Protein AF-A0A4P6U5F6-F1 (afdb_monomer)

Sequence (159 aa):
MTDIANPTDWSDYDFLEFEGFVSKVENEGFTYAAEEYSPKFESPELQAIANDFGKLRAFYLEHEPKIDAWYQQVGPERACDLHNAHVDEERQRREDACLFGIRCTDGQVITCGSEQYRDQLSADLLAREGNGWRVPEALLRRDTPGGQWTDERPARPAA

Mean predicted aligned error: 5.2 Å

Secondary structure (DSSP, 8-state):
-------SSS-HHHHHHHHHHHHHHHHH-HHHHHHHS----SSHHHHHHHT-HHHHHHHHHHHHHHHHHHHHHH-HHHHHHHHHHHHHHHHHHHHHH--EEEEETTS-EEEESSHHHHHHHHHHHHHTTTSSSPPEEEEEE-SSTT---EEEEESSPP-

Solvent-accessible surface area (backbone atoms only — not comparable to full-atom values): 8979 Å² total; per-residue (Å²): 133,84,83,82,71,74,91,64,94,62,54,73,64,40,48,50,34,47,47,54,30,52,57,36,26,76,75,63,34,59,71,54,21,57,74,78,47,50,47,80,46,80,51,70,72,53,36,58,30,51,76,30,71,69,48,35,52,54,49,45,72,69,44,50,65,56,49,53,53,42,43,70,70,66,31,70,70,54,47,50,53,51,51,51,51,48,54,52,48,56,49,49,52,56,49,24,62,29,38,21,25,35,35,26,76,86,72,48,72,49,70,19,95,36,68,69,57,35,55,50,52,45,53,56,34,54,78,40,59,86,72,83,56,72,43,59,47,30,33,30,36,33,94,44,62,67,50,72,79,36,82,72,45,65,57,59,79,85,130

Foldseek 3Di:
DPCLVQPDPFPLLQSLLLLVLLVCCVVPNLVVSLVPRQRDGPDPVVVVQSVDSVSVVVVCVVCVVVSVVSCVVCDDVSSVVSNVVSVVVVVLQVQLQAFKWFQFPVRDIGGDNDPVRRLVVQVVQCVCPPVPGTHTFAIWGDPHRNHDIDGPGGSDDDD

Radius of gyration: 20.14 Å; Cα contacts (8 Å, |Δi|>4): 192; chains: 1; bounding box: 43×33×60 Å

pLDDT: mean 94.15, std 6.91, range [47.03, 98.31]

Organism: Streptomyces seoulensis (NCBI:txid73044)

Structure (mmCIF, N/CA/C/O backbone):
data_AF-A0A4P6U5F6-F1
#
_entry.id   AF-A0A4P6U5F6-F1
#
loop_
_atom_site.group_PDB
_atom_site.id
_atom_site.type_symbol
_atom_site.label_atom_id
_atom_site.label_alt_id
_atom_site.label_comp_id
_atom_site.label_asym_id
_atom_site.label_entity_id
_atom_site.label_seq_id
_atom_site.pdbx_PDB_ins_code
_atom_site.Cartn_x
_atom_site.Cartn_y
_atom_site.Cartn_z
_atom_site.occupancy
_atom_site.B_iso_or_equiv
_atom_site.auth_seq_id
_atom_site.auth_comp_id
_atom_site.auth_asym_id
_atom_site.auth_atom_id
_atom_site.pdbx_PDB_model_num
ATOM 1 N N . MET A 1 1 ? 0.706 -18.478 11.674 1.00 47.03 1 MET A N 1
ATOM 2 C CA . MET A 1 1 ? 0.026 -17.183 11.840 1.00 47.03 1 MET A CA 1
ATOM 3 C C . MET A 1 1 ? 0.512 -16.611 13.151 1.00 47.03 1 MET A C 1
ATOM 5 O O . MET A 1 1 ? 0.299 -17.235 14.183 1.00 47.03 1 MET A O 1
ATOM 9 N N . THR A 1 2 ? 1.312 -15.553 13.090 1.00 59.38 2 THR A N 1
ATOM 10 C CA . THR A 1 2 ? 1.713 -14.780 14.269 1.00 59.38 2 THR A CA 1
ATOM 11 C C . THR A 1 2 ? 0.481 -14.022 14.728 1.00 59.38 2 THR A C 1
ATOM 13 O O . THR A 1 2 ? 0.055 -13.115 14.030 1.00 59.38 2 THR A O 1
ATOM 16 N N . ASP A 1 3 ? -0.109 -14.445 15.840 1.00 81.50 3 ASP A N 1
ATOM 17 C CA . ASP A 1 3 ? -1.250 -13.767 16.454 1.00 81.50 3 ASP A CA 1
ATOM 18 C C . ASP A 1 3 ? -0.857 -12.314 16.767 1.00 81.50 3 ASP A C 1
ATOM 20 O O . ASP A 1 3 ? 0.107 -12.077 17.505 1.00 81.50 3 ASP A O 1
ATOM 24 N N . ILE A 1 4 ? -1.531 -11.352 16.133 1.00 92.12 4 ILE A N 1
ATOM 25 C CA . ILE A 1 4 ? -1.273 -9.924 16.343 1.00 92.12 4 ILE A CA 1
ATOM 26 C C . ILE A 1 4 ? -2.046 -9.376 17.547 1.00 92.12 4 ILE A C 1
ATOM 28 O O . ILE A 1 4 ? -1.892 -8.202 17.859 1.00 92.12 4 ILE A O 1
ATOM 32 N N . ALA A 1 5 ? -2.850 -10.202 18.232 1.00 93.44 5 ALA A N 1
ATOM 33 C CA . ALA A 1 5 ? -3.738 -9.809 19.324 1.00 93.44 5 ALA A CA 1
ATOM 34 C C . ALA A 1 5 ? -4.766 -8.729 18.932 1.00 93.44 5 ALA A C 1
ATOM 36 O O . ALA A 1 5 ? -5.062 -7.833 19.721 1.00 93.44 5 ALA A O 1
ATOM 37 N N . ASN A 1 6 ? -5.307 -8.820 17.716 1.00 94.12 6 ASN A N 1
ATOM 38 C CA . ASN A 1 6 ? -6.325 -7.913 17.189 1.00 94.12 6 ASN A CA 1
ATOM 39 C C . ASN A 1 6 ? -7.577 -7.893 18.104 1.00 94.12 6 ASN A C 1
ATOM 41 O O . ASN A 1 6 ? -8.219 -8.932 18.278 1.00 94.12 6 ASN A O 1
ATOM 45 N N . PRO A 1 7 ? -7.945 -6.743 18.705 1.00 94.62 7 PRO A N 1
ATOM 46 C CA . PRO A 1 7 ? -9.090 -6.623 19.611 1.00 94.62 7 PRO A CA 1
ATOM 47 C C . PRO A 1 7 ? -10.432 -6.399 18.888 1.00 94.62 7 PRO A C 1
ATOM 49 O O . PRO A 1 7 ? -11.444 -6.132 19.542 1.00 94.62 7 PRO A O 1
ATOM 52 N N . THR A 1 8 ? -10.448 -6.431 17.556 1.00 94.81 8 THR A N 1
ATOM 53 C CA . THR A 1 8 ? -11.629 -6.178 16.721 1.00 94.81 8 THR A CA 1
ATOM 54 C C . THR A 1 8 ? -12.117 -7.457 16.042 1.00 94.81 8 THR A C 1
ATOM 56 O O . THR A 1 8 ? -11.513 -8.519 16.166 1.00 94.81 8 THR A O 1
ATOM 59 N N . ASP A 1 9 ? -13.240 -7.365 15.336 1.00 94.81 9 ASP A N 1
ATOM 60 C CA . ASP A 1 9 ? -13.743 -8.404 14.437 1.00 94.81 9 ASP A CA 1
ATOM 61 C C . ASP A 1 9 ? -13.229 -8.249 12.992 1.00 94.81 9 ASP A C 1
ATOM 63 O O . ASP A 1 9 ? -13.651 -8.994 12.106 1.00 94.81 9 ASP A O 1
ATOM 67 N N . TRP A 1 10 ? -12.324 -7.296 12.744 1.00 96.31 10 TRP A N 1
ATOM 68 C CA . TRP A 1 10 ? -11.743 -7.034 11.428 1.00 96.31 10 TRP A CA 1
ATOM 69 C C . TRP A 1 10 ? -10.657 -8.050 11.085 1.00 96.31 10 TRP A C 1
ATOM 71 O O . TRP A 1 10 ? -10.133 -8.747 11.957 1.00 96.31 10 TRP A O 1
ATOM 81 N N . SER A 1 11 ? -10.272 -8.108 9.808 1.00 95.56 11 SER A N 1
ATOM 82 C CA . SER A 1 11 ? -9.053 -8.825 9.442 1.00 95.56 11 SER A CA 1
ATOM 83 C C . SER A 1 11 ? -7.839 -8.167 10.104 1.00 95.56 11 SER A C 1
ATOM 85 O O . SER A 1 11 ? -7.843 -6.975 10.416 1.00 95.56 11 SER A O 1
ATOM 87 N N . ASP A 1 12 ? -6.776 -8.943 10.299 1.00 95.50 12 ASP A N 1
ATOM 88 C CA . ASP A 1 12 ? -5.504 -8.415 10.801 1.00 95.50 12 ASP A CA 1
ATOM 89 C C . ASP A 1 12 ? -4.940 -7.322 9.881 1.00 95.50 12 ASP A C 1
ATOM 91 O O . ASP A 1 12 ? -4.347 -6.358 10.357 1.00 95.50 12 ASP A O 1
ATOM 95 N N . TYR A 1 13 ? -5.188 -7.441 8.574 1.00 94.69 13 TYR A N 1
ATOM 96 C CA . TYR A 1 13 ? -4.820 -6.433 7.585 1.00 94.69 13 TYR A CA 1
ATOM 97 C C . TYR A 1 13 ? -5.595 -5.127 7.796 1.00 94.69 13 TYR A C 1
ATOM 99 O O . TYR A 1 13 ? -4.993 -4.062 7.883 1.00 94.69 13 TYR A O 1
ATOM 107 N N . ASP A 1 14 ? -6.923 -5.199 7.928 1.00 96.88 14 ASP A N 1
ATOM 108 C CA . ASP A 1 14 ? -7.765 -4.018 8.145 1.00 96.88 14 ASP A CA 1
ATOM 109 C C . ASP A 1 14 ? -7.454 -3.338 9.478 1.00 96.88 14 ASP A C 1
ATOM 111 O O . ASP A 1 14 ? -7.435 -2.111 9.576 1.00 96.88 14 ASP A O 1
ATOM 115 N N . PHE A 1 15 ? -7.152 -4.129 10.505 1.00 97.62 15 PHE A N 1
ATOM 116 C CA . PHE A 1 15 ? -6.701 -3.603 11.782 1.00 97.62 15 PHE A CA 1
ATOM 117 C C . PHE A 1 15 ? -5.376 -2.837 11.661 1.00 97.62 15 PHE A C 1
ATOM 119 O O . PHE A 1 15 ? -5.282 -1.723 12.175 1.00 97.62 15 PHE A O 1
ATOM 126 N N . LEU A 1 16 ? -4.379 -3.387 10.960 1.00 96.94 16 LEU A N 1
ATOM 127 C CA . LEU A 1 16 ? -3.077 -2.734 10.779 1.00 96.94 16 LEU A CA 1
ATOM 128 C C . LEU A 1 16 ? -3.131 -1.541 9.805 1.00 96.94 16 LEU A C 1
ATOM 130 O O . 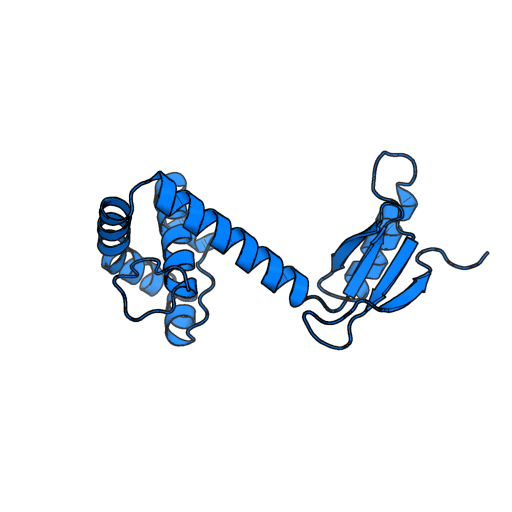LEU A 1 16 ? -2.413 -0.565 10.006 1.00 96.94 16 LEU A O 1
ATOM 134 N N . GLU A 1 17 ? -4.037 -1.544 8.821 1.00 96.88 17 GLU A N 1
ATOM 135 C CA . GLU A 1 17 ? -4.356 -0.345 8.029 1.00 96.88 17 GLU A CA 1
ATOM 136 C C . GLU A 1 17 ? -4.908 0.782 8.908 1.00 96.88 17 GLU A C 1
ATOM 138 O O . GLU A 1 17 ? -4.491 1.938 8.792 1.00 96.88 17 GLU A O 1
ATOM 143 N N . PHE A 1 18 ? -5.837 0.461 9.814 1.00 97.75 18 PHE A N 1
ATOM 144 C CA . PHE A 1 18 ? -6.380 1.461 10.727 1.00 97.75 18 PHE A CA 1
ATOM 145 C C . PHE A 1 18 ? -5.340 1.940 11.748 1.00 97.75 18 PHE A C 1
ATOM 147 O O . PHE A 1 18 ? -5.282 3.135 12.029 1.00 97.75 18 PHE A O 1
ATOM 154 N N . GLU A 1 19 ? -4.496 1.048 12.268 1.00 97.44 19 GLU A N 1
ATOM 155 C CA . GLU A 1 19 ? -3.365 1.406 13.134 1.00 97.44 19 GLU A CA 1
ATOM 156 C C . GLU A 1 19 ? -2.430 2.407 12.442 1.00 97.44 19 GLU A C 1
ATOM 158 O O . GLU A 1 19 ? -2.149 3.474 12.996 1.00 97.44 19 GLU A O 1
ATOM 163 N N . GLY A 1 20 ? -2.042 2.131 11.193 1.00 96.00 20 GLY A N 1
ATOM 164 C CA . GLY A 1 20 ? -1.218 3.040 10.403 1.00 96.00 20 GLY A CA 1
ATOM 165 C C . GLY A 1 20 ? -1.888 4.399 10.190 1.00 96.00 20 GLY A C 1
ATOM 166 O O . GLY A 1 20 ? -1.235 5.442 10.297 1.00 96.00 20 GLY A O 1
ATOM 167 N N . PHE A 1 21 ? -3.204 4.413 9.962 1.00 97.56 21 PHE A N 1
ATOM 168 C CA . PHE A 1 21 ? -3.977 5.650 9.878 1.00 97.56 21 PHE A CA 1
ATOM 169 C C . PHE A 1 21 ? -3.979 6.432 11.199 1.00 97.56 21 PHE A C 1
ATOM 171 O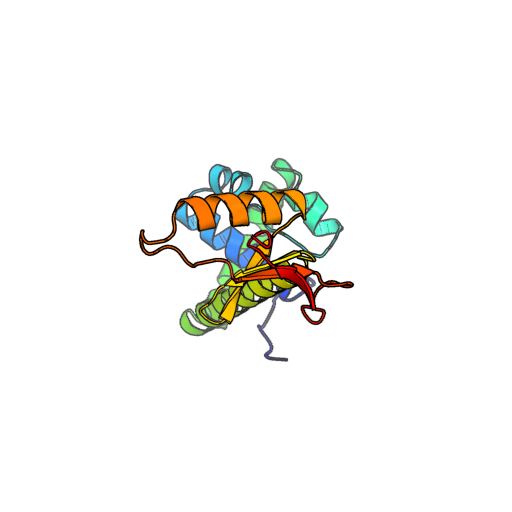 O . PHE A 1 21 ? -3.724 7.636 11.180 1.00 97.56 21 PHE A O 1
ATOM 178 N N . VAL A 1 22 ? -4.205 5.780 12.345 1.00 97.38 22 VAL A N 1
ATOM 179 C CA . VAL A 1 22 ? -4.152 6.428 13.670 1.00 97.38 22 VAL A CA 1
ATOM 180 C C . VAL A 1 22 ? -2.785 7.078 13.896 1.00 97.38 22 VAL A C 1
ATOM 182 O O . VAL A 1 22 ? -2.731 8.264 14.225 1.00 97.38 22 VAL A O 1
ATOM 185 N N . SER A 1 23 ? -1.691 6.372 13.595 1.00 94.69 23 SER A N 1
ATOM 186 C CA . SER A 1 23 ? -0.332 6.926 13.687 1.00 94.69 23 SER A CA 1
ATOM 187 C C . SER A 1 23 ? -0.145 8.187 12.826 1.00 94.69 23 SER A C 1
ATOM 189 O O . SER A 1 23 ? 0.510 9.155 13.230 1.00 94.69 23 SER A O 1
ATOM 191 N N . LYS A 1 24 ? -0.755 8.236 11.634 1.00 96.69 24 LYS A N 1
ATOM 192 C CA . LYS A 1 24 ? -0.752 9.435 10.781 1.00 96.69 24 LYS A CA 1
ATOM 193 C C . LYS A 1 24 ? -1.589 10.573 11.346 1.00 96.69 24 LYS A C 1
ATOM 195 O O . LYS A 1 24 ? -1.153 11.722 11.285 1.00 96.69 24 LYS A O 1
ATOM 200 N N . VAL A 1 25 ? -2.744 10.277 11.936 1.00 97.50 25 VAL A N 1
ATOM 201 C CA . VAL A 1 25 ? -3.577 11.285 12.603 1.00 97.50 25 VAL A CA 1
ATOM 202 C C . VAL A 1 25 ? -2.829 11.929 13.773 1.00 97.50 25 VAL A 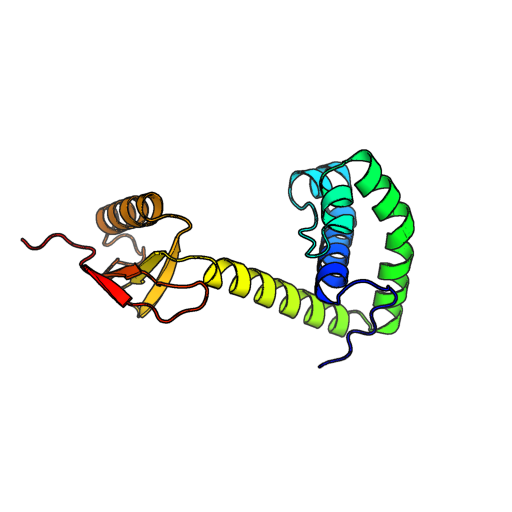C 1
ATOM 204 O O . VAL A 1 25 ? -2.881 13.151 13.913 1.00 97.50 25 VAL A O 1
ATOM 207 N N . GLU A 1 26 ? -2.103 11.151 14.575 1.00 94.75 26 GLU A N 1
ATOM 208 C CA . GLU A 1 26 ? -1.322 11.670 15.706 1.00 94.75 26 GLU A CA 1
ATOM 209 C C . GLU A 1 26 ? -0.192 12.613 15.271 1.00 94.75 26 GLU A C 1
ATOM 211 O O . GLU A 1 26 ? 0.048 13.640 15.909 1.00 94.75 26 GLU A O 1
ATOM 216 N N . ASN A 1 27 ? 0.488 12.283 14.171 1.00 94.81 27 ASN A N 1
ATOM 217 C CA . ASN A 1 27 ? 1.641 13.043 13.689 1.00 94.81 27 ASN A CA 1
ATOM 218 C C . ASN A 1 27 ? 1.261 14.252 12.820 1.00 94.81 27 ASN A C 1
ATOM 220 O O . ASN A 1 27 ? 1.949 15.273 12.846 1.00 94.81 27 ASN A O 1
ATOM 224 N N . GLU A 1 28 ? 0.194 14.139 12.028 1.00 97.06 28 GLU A N 1
ATOM 225 C CA . GLU A 1 28 ? -0.103 15.073 10.930 1.00 97.06 28 GLU A CA 1
ATOM 226 C C . GLU A 1 28 ? -1.507 15.701 11.042 1.00 97.06 28 GLU A C 1
ATOM 228 O O . GLU A 1 28 ? -1.831 16.666 10.347 1.00 97.06 28 GLU A O 1
ATOM 233 N N . GLY A 1 29 ? -2.330 15.216 11.976 1.00 97.31 29 GLY A N 1
ATOM 234 C CA . GLY A 1 29 ? -3.701 15.661 12.197 1.00 97.31 29 GLY A CA 1
ATOM 235 C C . GLY A 1 29 ? -4.717 14.966 11.288 1.00 97.31 29 GLY A C 1
ATOM 236 O O . GLY A 1 29 ? -4.421 14.554 10.168 1.00 97.31 29 GLY A O 1
ATOM 237 N N . PHE A 1 30 ? -5.964 14.872 11.765 1.00 97.62 30 PHE A N 1
ATOM 238 C CA . PHE A 1 30 ? -7.004 14.067 11.112 1.00 97.62 30 PHE A CA 1
ATOM 239 C C . PHE A 1 30 ? -7.270 14.460 9.656 1.00 97.62 30 PHE A C 1
ATOM 241 O O . PHE A 1 30 ? -7.339 13.590 8.799 1.00 97.62 30 PHE A O 1
ATOM 248 N N . THR A 1 31 ? -7.435 15.755 9.367 1.00 97.56 31 THR A N 1
ATOM 249 C CA . THR A 1 31 ? -7.786 16.205 8.011 1.00 97.56 31 THR A CA 1
ATOM 250 C C . THR A 1 31 ? -6.711 15.822 7.000 1.00 97.56 31 THR A C 1
ATOM 252 O O . THR A 1 31 ? -7.041 15.249 5.971 1.00 97.56 31 THR A O 1
ATOM 255 N N . TYR A 1 32 ? -5.438 16.078 7.318 1.00 97.00 32 TYR A N 1
ATOM 256 C CA . TYR A 1 32 ? -4.330 15.749 6.424 1.00 97.00 32 TYR A CA 1
ATOM 257 C C . TYR A 1 32 ? -4.182 14.234 6.260 1.00 97.00 32 TYR A C 1
ATOM 259 O O . TYR A 1 32 ? -4.075 13.737 5.143 1.00 97.00 32 TYR A O 1
ATOM 267 N N . ALA A 1 33 ? -4.273 13.486 7.364 1.00 97.44 33 ALA A N 1
ATOM 268 C CA . ALA A 1 33 ? -4.244 12.031 7.326 1.00 97.44 33 ALA A CA 1
ATOM 269 C C . ALA A 1 33 ? -5.374 11.443 6.469 1.00 97.44 33 ALA A C 1
ATOM 271 O O . ALA A 1 33 ? -5.134 10.535 5.686 1.00 97.44 33 ALA A O 1
ATOM 272 N N . ALA A 1 34 ? -6.595 11.967 6.576 1.00 97.00 34 ALA A N 1
ATOM 273 C CA . ALA A 1 34 ? -7.735 11.489 5.797 1.00 97.00 34 ALA A CA 1
ATOM 274 C C . ALA A 1 34 ? -7.620 11.810 4.298 1.00 97.00 34 ALA A C 1
ATOM 276 O O . ALA A 1 34 ? -8.155 11.067 3.479 1.00 97.00 34 ALA A O 1
ATOM 277 N N . GLU A 1 35 ? -6.951 12.903 3.929 1.00 95.62 35 GLU A N 1
ATOM 278 C CA . GLU A 1 35 ? -6.758 13.295 2.528 1.00 95.62 35 GLU A CA 1
ATOM 279 C C . GLU A 1 35 ? -5.615 12.517 1.865 1.00 95.62 35 GLU A C 1
ATOM 281 O O . GLU A 1 35 ? -5.775 12.018 0.752 1.00 95.62 35 GLU A O 1
ATOM 286 N N . GLU A 1 36 ? -4.483 12.378 2.555 1.00 95.69 36 GLU A N 1
ATOM 287 C CA . GLU A 1 36 ? -3.242 11.852 1.969 1.00 95.69 36 GLU A CA 1
ATOM 288 C C . GLU A 1 36 ? -2.974 10.382 2.323 1.00 95.69 36 GLU A C 1
ATOM 290 O O . GLU A 1 36 ? -2.294 9.666 1.585 1.00 95.69 36 GLU A O 1
ATOM 295 N N . TYR A 1 37 ? -3.524 9.907 3.442 1.00 94.25 37 TYR A N 1
ATOM 296 C CA . TYR A 1 37 ? -3.250 8.586 4.012 1.00 94.25 37 TYR A CA 1
ATOM 297 C C . TYR A 1 37 ? -4.527 7.858 4.455 1.00 94.25 37 TYR A C 1
ATOM 299 O O . TYR A 1 37 ? -4.506 7.130 5.445 1.00 94.25 37 TYR A O 1
ATOM 307 N N . SER A 1 38 ? -5.649 8.054 3.752 1.00 95.31 38 SER A N 1
ATOM 308 C CA . SER A 1 38 ? -6.894 7.332 4.058 1.00 95.31 38 SER A CA 1
ATOM 309 C C . SER A 1 38 ? -6.654 5.809 4.072 1.00 95.31 38 SER A C 1
ATOM 311 O O . SER A 1 38 ? -6.003 5.304 3.147 1.00 95.31 38 SER A O 1
ATOM 313 N N . PRO A 1 39 ? -7.155 5.072 5.086 1.00 96.06 39 PRO A N 1
ATOM 314 C CA . PRO A 1 39 ? -6.878 3.645 5.240 1.00 96.06 39 PRO A CA 1
ATOM 315 C C . PRO A 1 39 ? -7.459 2.834 4.077 1.00 96.06 39 PRO A C 1
ATOM 317 O O . PRO A 1 39 ? -8.595 3.058 3.644 1.00 96.06 39 PRO A O 1
ATOM 320 N N . LYS A 1 40 ? -6.694 1.858 3.578 1.00 94.69 40 LYS A N 1
ATOM 321 C CA . LYS A 1 40 ? -7.069 1.047 2.406 1.00 94.69 40 LYS A CA 1
ATOM 322 C C . LYS A 1 40 ? -7.595 -0.323 2.812 1.00 94.69 40 LYS A C 1
ATOM 324 O O . LYS A 1 40 ? -6.983 -1.349 2.517 1.00 94.69 40 LYS A O 1
ATOM 329 N N . PHE A 1 41 ? -8.749 -0.324 3.463 1.00 96.38 41 PHE A N 1
ATOM 330 C CA . PHE A 1 41 ? -9.383 -1.550 3.938 1.00 96.38 41 PHE A CA 1
ATOM 331 C C . PHE A 1 41 ? -9.698 -2.558 2.818 1.00 96.38 41 PHE A C 1
ATOM 333 O O . PHE A 1 41 ? -9.984 -2.182 1.680 1.00 96.38 41 PHE A O 1
ATOM 340 N N . GLU A 1 42 ? -9.711 -3.843 3.157 1.00 94.50 42 GLU A N 1
ATOM 341 C CA . GLU A 1 42 ? -10.199 -4.970 2.367 1.00 94.50 42 GLU A CA 1
ATOM 342 C C . GLU A 1 42 ? -11.719 -5.123 2.486 1.00 94.50 42 GLU A C 1
ATOM 344 O O . GLU A 1 42 ? -12.387 -5.385 1.481 1.00 94.50 42 GLU A O 1
ATOM 349 N N . SER A 1 43 ? -12.277 -4.959 3.694 1.00 96.38 43 SER A N 1
ATOM 350 C CA . SER A 1 43 ? -13.723 -5.061 3.918 1.00 96.38 43 SER A CA 1
ATOM 351 C C . SER A 1 43 ? -14.483 -3.981 3.130 1.00 96.38 43 SER A C 1
ATOM 353 O O . SER A 1 43 ? -14.206 -2.789 3.296 1.00 96.38 43 SER A O 1
ATOM 355 N N . PRO A 1 44 ? -15.499 -4.354 2.324 1.00 97.25 44 PRO A N 1
ATOM 356 C CA . PRO A 1 44 ? -16.345 -3.386 1.626 1.00 97.25 44 PRO A CA 1
ATOM 357 C C . PRO A 1 44 ? -17.046 -2.401 2.570 1.00 97.25 44 PRO A C 1
ATOM 359 O O . PRO A 1 44 ? -17.225 -1.228 2.237 1.00 97.25 44 PRO A O 1
ATOM 362 N N . GLU A 1 45 ? -17.442 -2.864 3.756 1.00 96.94 45 GLU A N 1
ATOM 363 C CA . GLU A 1 45 ? -18.073 -2.035 4.779 1.00 96.94 45 GLU A CA 1
ATOM 364 C C . GLU A 1 45 ? -17.105 -0.971 5.305 1.00 96.94 45 GLU A C 1
ATOM 366 O O . GLU A 1 45 ? -17.465 0.207 5.382 1.00 96.94 45 GLU A O 1
ATOM 371 N N . LEU A 1 46 ? -15.863 -1.360 5.607 1.00 97.56 46 LEU A N 1
ATOM 372 C CA . LEU A 1 46 ? -14.830 -0.437 6.072 1.00 97.56 46 LEU A CA 1
ATOM 373 C C . LEU A 1 46 ? -14.363 0.509 4.956 1.00 97.56 46 LEU A C 1
ATOM 375 O O . LEU A 1 46 ? -14.184 1.703 5.196 1.00 97.56 46 LEU A O 1
ATOM 379 N N . GLN A 1 47 ? -14.274 0.042 3.709 1.00 97.81 47 GLN A N 1
ATOM 380 C CA . GLN A 1 47 ? -14.019 0.906 2.550 1.00 97.81 47 GLN A CA 1
ATOM 381 C C . GLN A 1 47 ? -15.088 1.998 2.410 1.00 97.81 47 GLN A C 1
ATOM 383 O O . GLN A 1 47 ? -14.772 3.152 2.115 1.00 97.81 47 GLN A O 1
ATOM 388 N N . ALA A 1 48 ? -16.364 1.671 2.632 1.00 97.50 48 ALA A N 1
ATOM 389 C CA . ALA A 1 48 ? -17.439 2.661 2.590 1.00 97.50 48 ALA A CA 1
ATOM 390 C C . ALA A 1 48 ? -17.321 3.712 3.710 1.00 97.50 48 ALA A C 1
ATOM 392 O O . ALA A 1 48 ? -17.782 4.841 3.534 1.00 97.50 48 ALA A O 1
ATOM 393 N N . ILE A 1 49 ? -16.704 3.358 4.842 1.00 97.81 49 ILE A N 1
ATOM 394 C CA . ILE A 1 49 ? -16.369 4.293 5.924 1.00 97.81 49 ILE A CA 1
ATOM 395 C C . ILE A 1 49 ? -15.183 5.174 5.518 1.00 97.81 49 ILE A C 1
ATOM 397 O O . ILE A 1 49 ? -15.290 6.392 5.624 1.00 97.81 49 ILE A O 1
ATOM 401 N N . ALA A 1 50 ? -14.095 4.590 5.006 1.00 96.81 50 ALA A N 1
ATOM 402 C CA . ALA A 1 50 ? -12.895 5.325 4.588 1.00 96.81 50 ALA A CA 1
ATOM 403 C C . ALA A 1 50 ? -13.166 6.353 3.474 1.00 96.81 50 ALA A C 1
ATOM 405 O O . ALA A 1 50 ? -12.553 7.418 3.441 1.00 96.81 50 ALA A O 1
ATOM 406 N N . ASN A 1 51 ? -14.127 6.068 2.590 1.00 95.94 51 ASN A N 1
ATOM 407 C CA . ASN A 1 51 ? -14.529 6.964 1.500 1.00 95.94 51 ASN A CA 1
ATOM 408 C C . ASN A 1 51 ? -15.483 8.099 1.925 1.00 95.94 51 ASN A C 1
ATOM 410 O O . ASN A 1 51 ? -15.854 8.936 1.101 1.00 95.94 51 ASN A O 1
ATOM 414 N N . ASP A 1 52 ? -15.910 8.141 3.188 1.00 97.69 52 ASP A N 1
ATOM 415 C CA . ASP A 1 52 ? -16.810 9.160 3.724 1.00 97.69 52 ASP A CA 1
ATOM 416 C C . ASP A 1 52 ? -16.123 9.871 4.893 1.00 97.69 52 ASP A C 1
ATOM 418 O O . ASP A 1 52 ? -16.040 9.346 6.000 1.00 97.69 52 ASP A O 1
ATOM 422 N N . PHE A 1 53 ? -15.651 11.097 4.655 1.00 96.62 53 PHE A N 1
ATOM 423 C CA . PHE A 1 53 ? -14.880 11.873 5.633 1.00 96.62 53 PHE A CA 1
ATOM 424 C C . PHE A 1 53 ? -15.574 11.993 7.001 1.00 96.62 53 PHE A C 1
ATOM 426 O O . PHE A 1 53 ? -14.928 11.928 8.048 1.00 96.62 53 PHE A O 1
ATOM 433 N N . GLY A 1 54 ? -16.902 12.161 7.011 1.00 97.25 54 GLY A N 1
ATOM 434 C CA . GLY A 1 54 ? -17.671 12.278 8.248 1.00 97.25 54 GLY A CA 1
ATOM 435 C C . GLY A 1 54 ? -17.717 10.959 9.014 1.00 97.25 54 GLY A C 1
ATOM 436 O O . GLY A 1 54 ? -17.522 10.946 10.233 1.00 97.25 54 GLY A O 1
ATOM 437 N N . LYS A 1 55 ? -17.927 9.848 8.300 1.00 98.12 55 LYS A N 1
ATOM 438 C CA . LYS A 1 55 ? -17.918 8.507 8.899 1.00 98.12 55 LYS A CA 1
ATOM 439 C C . LYS A 1 55 ? -16.530 8.094 9.351 1.00 98.12 55 LYS A C 1
ATOM 441 O O . LYS A 1 55 ? -16.418 7.606 10.467 1.00 98.12 55 LYS A O 1
ATOM 446 N N . LEU A 1 56 ? -15.490 8.340 8.555 1.00 98.25 56 LEU A N 1
ATOM 447 C CA . LEU A 1 56 ? -14.108 8.051 8.931 1.00 98.25 56 LEU A CA 1
ATOM 448 C C . LEU A 1 56 ? -13.724 8.789 10.217 1.00 98.25 56 LEU A C 1
ATOM 450 O O . LEU A 1 56 ? -13.079 8.217 11.089 1.00 98.25 56 LEU A O 1
ATOM 454 N N . ARG A 1 57 ? -14.185 10.035 10.389 1.00 98.31 57 ARG A N 1
ATOM 455 C CA . ARG A 1 57 ? -13.933 10.793 11.620 1.00 98.31 57 ARG A CA 1
ATOM 456 C C . ARG A 1 57 ? -14.631 10.196 12.834 1.00 98.31 57 ARG A C 1
ATOM 458 O O . ARG A 1 57 ? -14.019 10.098 13.894 1.00 98.31 57 ARG A O 1
ATOM 465 N N . ALA A 1 58 ? -15.902 9.826 12.695 1.00 98.19 58 ALA A N 1
ATOM 466 C CA . ALA A 1 58 ? -16.635 9.165 13.771 1.00 98.19 58 ALA A CA 1
ATOM 467 C C . ALA A 1 58 ? -16.000 7.810 14.121 1.00 98.19 58 ALA A C 1
ATOM 469 O O . ALA A 1 58 ? -15.786 7.519 15.293 1.00 98.19 58 ALA A O 1
ATOM 470 N N . PHE A 1 59 ? -15.629 7.040 13.099 1.00 98.00 59 PHE A N 1
ATOM 471 C CA . PHE A 1 59 ? -14.977 5.746 13.227 1.00 98.00 59 PHE A CA 1
ATOM 472 C C . PHE A 1 59 ? -13.624 5.852 13.937 1.00 98.00 59 PHE A C 1
ATOM 474 O O . PHE A 1 59 ? -13.375 5.086 14.863 1.00 98.00 59 PHE A O 1
ATOM 481 N N . TYR A 1 60 ? -12.803 6.844 13.567 1.00 98.00 60 TYR A N 1
ATOM 482 C CA . TYR A 1 60 ? -11.536 7.153 14.234 1.00 98.00 60 TYR A CA 1
ATOM 483 C C . TYR A 1 60 ? -11.726 7.381 15.735 1.00 98.00 60 TYR A C 1
ATOM 485 O O . TYR A 1 60 ? -11.117 6.687 16.539 1.00 98.00 60 TYR A O 1
ATOM 493 N N . LEU A 1 61 ? -12.623 8.298 16.111 1.00 97.81 61 LEU A N 1
ATOM 494 C CA . LEU A 1 61 ? -12.878 8.632 17.517 1.00 97.81 61 LEU A CA 1
ATOM 495 C C . LEU A 1 61 ? -13.432 7.451 18.326 1.00 97.81 61 LEU A C 1
ATOM 497 O O . LEU A 1 61 ? -13.234 7.384 19.535 1.00 97.81 61 LEU A O 1
ATOM 501 N N . GLU A 1 62 ? -14.161 6.546 17.678 1.00 97.94 62 GLU A N 1
ATOM 502 C CA . GLU A 1 62 ? -14.704 5.348 18.316 1.00 97.94 62 GLU A CA 1
ATOM 503 C C . GLU A 1 62 ? -13.639 4.258 18.529 1.00 97.94 62 GLU A C 1
ATOM 505 O O . GLU A 1 62 ? -13.696 3.530 19.523 1.00 97.94 62 GLU A O 1
ATOM 510 N N . HIS A 1 63 ? -12.682 4.126 17.606 1.00 97.94 63 HIS A N 1
ATOM 511 C CA . HIS A 1 63 ? -11.776 2.976 17.542 1.00 97.94 63 HIS A CA 1
ATOM 512 C C . HIS A 1 63 ? -10.331 3.272 17.948 1.00 97.94 63 HIS A C 1
ATOM 514 O O . HIS A 1 63 ? -9.625 2.330 18.304 1.00 97.94 63 HIS A O 1
ATOM 520 N N . GLU A 1 64 ? -9.894 4.531 17.964 1.00 97.44 64 GLU A N 1
ATOM 521 C CA . GLU A 1 64 ? -8.560 4.919 18.446 1.00 97.44 64 GLU A CA 1
ATOM 522 C C . GLU A 1 64 ? -8.244 4.372 19.855 1.00 97.44 64 GLU A C 1
ATOM 524 O O . GLU A 1 64 ? -7.193 3.742 20.001 1.00 97.44 64 GLU A O 1
ATOM 529 N N . PRO A 1 65 ? -9.170 4.370 20.838 1.00 97.50 65 PRO A N 1
ATOM 530 C CA . PRO A 1 65 ? -8.882 3.785 22.150 1.00 97.50 65 PRO A CA 1
ATOM 531 C C . PRO A 1 65 ? -8.577 2.278 22.117 1.00 97.50 65 PRO A C 1
ATOM 533 O O . PRO A 1 65 ? -7.955 1.742 23.037 1.00 97.50 65 PRO A O 1
ATOM 536 N N . LYS A 1 66 ? -9.031 1.559 21.078 1.00 97.19 66 LYS A N 1
ATOM 537 C CA . LYS A 1 66 ? -8.707 0.137 20.884 1.00 97.19 66 LYS A CA 1
ATOM 538 C C . LYS A 1 66 ? -7.279 -0.038 20.361 1.00 97.19 66 LYS A C 1
ATOM 540 O O . LYS A 1 66 ? -6.631 -1.002 20.761 1.00 97.19 66 LYS A O 1
ATOM 545 N N . ILE A 1 67 ? -6.795 0.882 19.518 1.00 96.94 67 ILE A N 1
ATOM 546 C CA . ILE A 1 67 ? -5.396 0.915 19.065 1.00 96.94 67 ILE A CA 1
ATOM 547 C C . ILE A 1 67 ? -4.476 1.209 20.246 1.00 96.94 67 ILE A C 1
ATOM 549 O O . ILE A 1 67 ? -3.526 0.462 20.464 1.00 96.94 67 ILE A O 1
ATOM 553 N N . ASP A 1 68 ? -4.821 2.190 21.077 1.00 96.06 68 ASP A N 1
ATOM 554 C CA . ASP A 1 68 ? -4.069 2.496 22.296 1.00 96.06 68 ASP A CA 1
ATOM 555 C C . ASP A 1 68 ? -3.966 1.283 23.222 1.00 96.06 68 ASP A C 1
ATOM 557 O O . ASP A 1 68 ? -2.878 0.904 23.660 1.00 96.06 68 ASP A O 1
ATOM 561 N N . ALA A 1 69 ? -5.100 0.637 23.509 1.00 96.81 69 ALA A N 1
ATOM 562 C CA . ALA A 1 69 ? -5.135 -0.541 24.368 1.00 96.81 69 ALA A CA 1
ATOM 563 C C . ALA A 1 69 ? -4.301 -1.698 23.795 1.00 96.81 69 ALA A C 1
ATOM 565 O O . ALA A 1 69 ? -3.558 -2.349 24.534 1.00 96.81 69 ALA A O 1
ATOM 566 N N . TRP A 1 70 ? -4.389 -1.926 22.483 1.00 97.25 70 TRP A N 1
ATOM 567 C CA . TRP A 1 70 ? -3.579 -2.916 21.783 1.00 97.25 70 TRP A CA 1
ATOM 568 C C . TRP A 1 70 ? -2.084 -2.595 21.874 1.00 97.25 70 TRP A C 1
ATOM 570 O O . TRP A 1 70 ? -1.299 -3.463 22.257 1.00 97.25 70 TRP A O 1
ATOM 580 N N . TYR A 1 71 ? -1.691 -1.345 21.624 1.00 95.62 71 TYR A N 1
ATOM 581 C CA . TYR A 1 71 ? -0.302 -0.896 21.689 1.00 95.62 71 TYR A CA 1
ATOM 582 C C . TYR A 1 71 ? 0.293 -1.097 23.091 1.00 95.62 71 TYR A C 1
ATOM 584 O O . TYR A 1 71 ? 1.418 -1.580 23.231 1.00 95.62 71 TYR A O 1
ATOM 592 N N . GLN A 1 72 ? -0.481 -0.813 24.147 1.00 96.44 72 GLN A N 1
ATOM 593 C CA . GLN A 1 72 ? -0.079 -1.093 25.532 1.00 96.44 72 GLN A CA 1
ATOM 594 C C . GLN A 1 72 ? 0.050 -2.594 25.828 1.00 96.44 72 GLN A C 1
ATOM 596 O O . GLN A 1 72 ? 0.888 -2.992 26.637 1.00 96.44 72 GLN A O 1
ATOM 601 N N . GLN A 1 73 ? -0.772 -3.433 25.195 1.00 96.38 73 GLN A N 1
ATOM 602 C CA . GLN A 1 73 ? -0.746 -4.882 25.382 1.00 96.38 73 GLN A CA 1
ATOM 603 C C . GLN A 1 73 ? 0.453 -5.539 24.688 1.00 96.38 73 GLN A C 1
ATOM 605 O O . GLN A 1 73 ? 1.121 -6.377 25.297 1.00 96.38 73 GLN A O 1
ATOM 610 N N . VAL A 1 74 ? 0.706 -5.212 23.417 1.00 95.75 74 VAL A N 1
ATOM 611 C CA . VAL A 1 74 ? 1.772 -5.855 22.627 1.00 95.75 74 VAL A CA 1
ATOM 612 C C . VAL A 1 74 ? 3.139 -5.215 22.859 1.00 95.75 74 VAL A C 1
ATOM 614 O O . VAL A 1 74 ? 4.165 -5.881 22.716 1.00 95.75 74 VAL A O 1
ATOM 617 N N . GLY A 1 75 ? 3.156 -3.947 23.266 1.00 96.06 75 GLY A N 1
ATOM 618 C CA . GLY A 1 75 ? 4.361 -3.165 23.484 1.00 96.06 75 GLY A CA 1
ATOM 619 C C . GLY A 1 75 ? 4.925 -2.536 22.200 1.00 96.06 75 GLY A C 1
ATOM 620 O O . GLY A 1 75 ? 4.669 -3.005 21.089 1.00 96.06 75 GLY A O 1
ATOM 621 N N . PRO A 1 76 ? 5.745 -1.481 22.349 1.00 93.00 76 PRO A N 1
ATOM 622 C CA . PRO A 1 76 ? 6.148 -0.603 21.249 1.00 93.00 76 PRO A CA 1
ATOM 623 C C . PRO A 1 76 ? 6.995 -1.296 20.174 1.00 93.00 76 PRO A C 1
ATOM 625 O O . PRO A 1 76 ? 6.774 -1.092 18.985 1.00 93.00 76 PRO A O 1
ATOM 628 N N . GLU A 1 77 ? 7.954 -2.139 20.571 1.00 95.44 77 GLU A N 1
ATOM 629 C CA . GLU A 1 77 ? 8.817 -2.858 19.621 1.00 95.44 77 GLU A CA 1
ATOM 630 C C . GLU A 1 77 ? 7.995 -3.807 18.747 1.00 95.44 77 GLU A C 1
ATOM 632 O O . GLU A 1 77 ? 8.134 -3.822 17.526 1.00 95.44 77 GLU A O 1
ATOM 637 N N . ARG A 1 78 ? 7.068 -4.545 19.368 1.00 95.25 78 ARG A N 1
ATOM 638 C CA . ARG A 1 78 ? 6.225 -5.498 18.654 1.00 95.25 78 ARG A CA 1
ATOM 639 C C . ARG A 1 78 ? 5.233 -4.804 17.727 1.00 95.25 78 ARG A C 1
ATOM 641 O O . ARG A 1 78 ? 5.024 -5.295 16.622 1.00 95.25 78 ARG A O 1
ATOM 648 N N . ALA A 1 79 ? 4.636 -3.696 18.161 1.00 94.38 79 ALA A N 1
ATOM 649 C CA . ALA A 1 79 ? 3.759 -2.894 17.315 1.00 94.38 79 ALA A CA 1
ATOM 650 C C . ALA A 1 79 ? 4.508 -2.381 16.074 1.00 94.38 79 ALA A C 1
ATOM 652 O O . ALA A 1 79 ? 4.022 -2.546 14.959 1.00 94.38 79 ALA A O 1
ATOM 653 N N . CYS A 1 80 ? 5.734 -1.875 16.249 1.00 93.75 80 CYS A N 1
ATOM 654 C CA . CYS A 1 80 ? 6.589 -1.435 15.144 1.00 93.75 80 CYS A CA 1
ATOM 655 C C . CYS A 1 80 ? 6.920 -2.579 14.170 1.00 93.75 80 CYS A C 1
ATOM 657 O O . CYS A 1 80 ? 6.800 -2.413 12.957 1.00 93.75 80 CYS A O 1
ATOM 659 N N . ASP A 1 81 ? 7.283 -3.761 14.677 1.00 95.38 81 ASP A N 1
ATOM 660 C CA . ASP A 1 81 ? 7.549 -4.933 13.833 1.00 95.38 81 ASP A CA 1
ATOM 661 C C . ASP A 1 81 ? 6.318 -5.351 13.016 1.00 95.38 81 ASP A C 1
ATOM 663 O O . ASP A 1 81 ? 6.440 -5.704 11.842 1.00 95.38 81 ASP A O 1
ATOM 667 N N . LEU A 1 82 ? 5.131 -5.315 13.628 1.00 95.56 82 LEU A N 1
ATOM 668 C CA . LEU A 1 82 ? 3.867 -5.640 12.964 1.00 95.56 82 LEU A CA 1
ATOM 669 C C . LEU A 1 82 ? 3.500 -4.598 11.904 1.00 95.56 82 LEU A C 1
ATOM 671 O O . LEU A 1 82 ? 3.140 -4.978 10.793 1.00 95.56 82 LEU A O 1
ATOM 675 N N . HIS A 1 83 ? 3.668 -3.312 12.211 1.00 93.00 83 HIS A N 1
ATOM 676 C CA . HIS A 1 83 ? 3.466 -2.226 11.257 1.00 93.00 83 HIS A CA 1
ATOM 677 C C . HIS A 1 83 ? 4.413 -2.346 10.055 1.00 93.00 83 HIS A C 1
ATOM 679 O O . HIS A 1 83 ? 3.982 -2.286 8.906 1.00 93.00 83 HIS A O 1
ATOM 685 N N . ASN A 1 84 ? 5.705 -2.585 10.292 1.00 93.38 84 ASN A N 1
ATOM 686 C CA . ASN A 1 84 ? 6.682 -2.755 9.215 1.00 93.38 84 ASN A CA 1
ATOM 687 C C . ASN A 1 84 ? 6.355 -3.970 8.337 1.00 93.38 84 ASN A C 1
ATOM 689 O O . ASN A 1 84 ? 6.431 -3.877 7.112 1.00 93.38 84 ASN A O 1
ATOM 693 N N . ALA A 1 85 ? 5.948 -5.087 8.948 1.00 93.88 85 ALA A N 1
ATOM 694 C CA . ALA A 1 85 ? 5.508 -6.268 8.212 1.00 93.88 85 ALA A CA 1
ATOM 695 C C . ALA A 1 85 ? 4.262 -5.983 7.356 1.00 93.88 85 ALA A C 1
ATOM 697 O O . ALA A 1 85 ? 4.206 -6.424 6.210 1.00 93.88 85 ALA A O 1
ATOM 698 N N . HIS A 1 86 ? 3.303 -5.212 7.879 1.00 93.50 86 HIS A N 1
ATOM 699 C CA . HIS A 1 86 ? 2.121 -4.764 7.136 1.00 93.50 86 HIS A CA 1
ATOM 700 C C . HIS A 1 86 ? 2.487 -3.879 5.943 1.00 93.50 86 HIS A C 1
ATOM 702 O O . HIS A 1 86 ? 2.042 -4.131 4.828 1.00 93.50 86 HIS A O 1
ATOM 708 N N . VAL A 1 87 ? 3.357 -2.884 6.138 1.00 91.25 87 VAL A N 1
ATOM 709 C CA . VAL A 1 87 ? 3.824 -2.001 5.056 1.00 91.25 87 VAL A CA 1
ATOM 710 C C . VAL A 1 87 ? 4.564 -2.789 3.970 1.00 91.25 87 VAL A C 1
ATOM 712 O O . VAL A 1 87 ? 4.383 -2.527 2.778 1.00 91.25 87 VAL A O 1
ATOM 715 N N . ASP A 1 88 ? 5.382 -3.770 4.357 1.00 92.75 88 ASP A N 1
ATOM 716 C CA . ASP A 1 88 ? 6.051 -4.666 3.413 1.00 92.75 88 ASP A CA 1
ATOM 717 C C . ASP A 1 88 ? 5.047 -5.550 2.653 1.00 92.75 88 ASP A C 1
ATOM 719 O O . ASP A 1 88 ? 5.190 -5.724 1.439 1.00 92.75 88 ASP A O 1
ATOM 723 N N . GLU A 1 89 ? 4.012 -6.064 3.323 1.00 92.81 89 GLU A N 1
ATOM 724 C C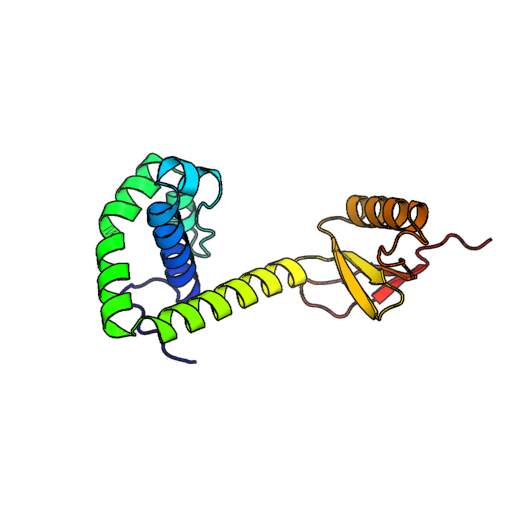A . GLU A 1 89 ? 2.928 -6.818 2.690 1.00 92.81 89 GLU A CA 1
ATOM 725 C C . GLU A 1 89 ? 2.115 -5.947 1.715 1.00 92.81 89 GLU A C 1
ATOM 727 O O . GLU A 1 89 ? 1.899 -6.350 0.571 1.00 92.81 89 GLU A O 1
ATOM 732 N N . GLU A 1 90 ? 1.705 -4.737 2.108 1.00 91.56 90 GLU A N 1
ATOM 733 C CA . GLU A 1 90 ? 0.973 -3.792 1.250 1.00 91.56 90 GLU A CA 1
ATOM 734 C C . GLU A 1 90 ? 1.820 -3.381 0.037 1.00 91.56 90 GLU A C 1
ATOM 736 O O . GLU A 1 90 ? 1.312 -3.291 -1.087 1.00 91.56 90 GLU A O 1
ATOM 741 N N . ARG A 1 91 ? 3.133 -3.171 0.220 1.00 89.94 91 ARG A N 1
ATOM 742 C CA . ARG A 1 91 ? 4.069 -2.943 -0.892 1.00 89.94 91 ARG A CA 1
ATOM 743 C C . ARG A 1 91 ? 4.088 -4.142 -1.837 1.00 89.94 91 ARG A C 1
ATOM 745 O O . ARG A 1 91 ? 3.885 -3.958 -3.037 1.00 89.94 91 ARG A O 1
ATOM 752 N N . GLN A 1 92 ? 4.277 -5.351 -1.311 1.00 91.88 92 GLN A N 1
ATOM 753 C CA . GLN A 1 92 ? 4.339 -6.573 -2.113 1.00 91.88 92 GLN A CA 1
ATOM 754 C C . GLN A 1 92 ? 3.037 -6.801 -2.893 1.00 91.88 92 GLN A C 1
ATOM 756 O O . GLN A 1 92 ? 3.076 -7.072 -4.089 1.00 91.88 92 GLN A O 1
ATOM 761 N N . ARG A 1 93 ? 1.873 -6.604 -2.262 1.00 91.06 93 ARG A N 1
ATOM 762 C CA . ARG A 1 93 ? 0.557 -6.711 -2.915 1.00 91.06 93 ARG A CA 1
ATOM 763 C C . ARG A 1 93 ? 0.402 -5.720 -4.069 1.00 91.06 93 ARG A C 1
ATOM 765 O O . ARG A 1 93 ? -0.104 -6.090 -5.128 1.00 91.06 93 ARG A O 1
ATOM 772 N N . ARG A 1 94 ? 0.856 -4.472 -3.901 1.00 89.62 94 ARG A N 1
ATOM 773 C CA . ARG A 1 94 ? 0.836 -3.451 -4.967 1.00 89.62 94 ARG A CA 1
ATOM 774 C C . ARG A 1 94 ? 1.763 -3.812 -6.125 1.00 89.62 94 ARG A C 1
ATOM 776 O O . ARG A 1 94 ? 1.391 -3.647 -7.287 1.00 89.62 94 ARG A O 1
ATOM 783 N N . GLU A 1 95 ? 2.952 -4.315 -5.820 1.00 92.06 95 GLU A N 1
ATOM 784 C CA . GLU A 1 95 ? 3.896 -4.799 -6.828 1.00 92.06 95 GLU A CA 1
ATOM 785 C C . GLU A 1 95 ? 3.341 -6.015 -7.579 1.00 92.06 95 GLU A C 1
ATOM 787 O O . GLU A 1 95 ? 3.423 -6.079 -8.807 1.00 92.06 9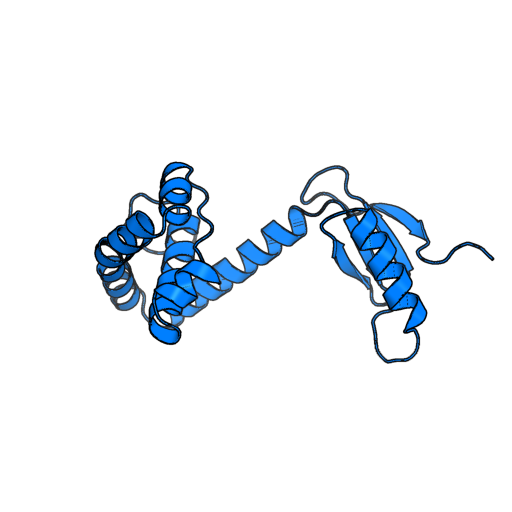5 GLU A O 1
ATOM 792 N N . ASP A 1 96 ? 2.702 -6.942 -6.871 1.00 93.56 96 ASP A N 1
ATOM 793 C CA . ASP A 1 96 ? 2.105 -8.136 -7.458 1.00 93.56 96 ASP A CA 1
ATOM 794 C C . ASP A 1 96 ? 0.855 -7.836 -8.276 1.00 93.56 96 ASP A C 1
ATOM 796 O O . ASP A 1 96 ? 0.642 -8.487 -9.297 1.00 93.56 96 ASP A O 1
ATOM 800 N N . ALA A 1 97 ? 0.085 -6.806 -7.926 1.00 94.12 97 ALA A N 1
ATOM 801 C CA . ALA A 1 97 ? -1.023 -6.324 -8.746 1.00 94.12 97 ALA A CA 1
ATOM 802 C C . ALA A 1 97 ? -0.577 -5.823 -10.135 1.00 94.12 97 ALA A C 1
ATOM 804 O O . ALA A 1 97 ? -1.380 -5.804 -11.072 1.00 94.12 97 ALA A O 1
ATOM 805 N N . CYS A 1 98 ? 0.690 -5.431 -10.299 1.00 95.75 98 CYS A N 1
ATOM 806 C CA . CYS A 1 98 ? 1.194 -4.906 -11.563 1.00 95.75 98 CYS A CA 1
ATOM 807 C C . CYS A 1 98 ? 1.461 -6.025 -12.579 1.00 95.75 98 CYS A C 1
ATOM 809 O O . CYS A 1 98 ? 2.226 -6.961 -12.335 1.00 95.75 98 CYS A O 1
ATOM 811 N N . LEU A 1 99 ? 0.882 -5.873 -13.772 1.00 97.56 99 LEU A N 1
ATOM 812 C CA . LEU A 1 99 ? 1.096 -6.790 -14.896 1.00 97.56 99 LEU A CA 1
ATOM 813 C C . LEU A 1 99 ? 2.264 -6.391 -15.798 1.00 97.56 99 LEU A C 1
ATOM 815 O O . LEU A 1 99 ? 2.659 -7.169 -16.661 1.00 97.56 99 LEU A O 1
ATOM 819 N N . PHE A 1 100 ? 2.817 -5.193 -15.618 1.00 98.06 100 PHE A N 1
ATOM 820 C CA . PHE A 1 100 ? 3.863 -4.636 -16.468 1.00 98.06 100 PHE A CA 1
ATOM 821 C C . PHE A 1 100 ? 5.067 -4.245 -15.619 1.00 98.06 100 PHE A C 1
ATOM 823 O O . PHE A 1 100 ? 4.916 -3.792 -14.484 1.00 98.06 100 PHE A O 1
ATOM 830 N N . GLY A 1 101 ? 6.268 -4.393 -16.171 1.00 97.69 101 GLY A N 1
ATOM 831 C CA . GLY A 1 101 ? 7.483 -3.979 -15.482 1.00 97.69 101 GLY A CA 1
ATOM 832 C C . GLY A 1 101 ? 8.666 -3.777 -16.414 1.00 97.69 101 GLY A C 1
ATOM 833 O O . GLY A 1 101 ? 8.593 -4.070 -17.604 1.00 97.69 101 GLY A O 1
ATOM 834 N N . ILE A 1 102 ? 9.764 -3.265 -15.876 1.00 98.06 102 ILE A N 1
ATOM 835 C CA . ILE A 1 102 ? 11.018 -3.037 -16.599 1.00 98.06 102 ILE A CA 1
ATOM 836 C C . ILE A 1 102 ? 12.106 -3.818 -15.874 1.00 98.06 102 ILE A C 1
ATOM 838 O O . ILE A 1 102 ? 12.376 -3.516 -14.713 1.00 98.06 102 ILE A O 1
ATOM 842 N N . ARG A 1 103 ? 12.745 -4.788 -16.539 1.00 97.56 103 ARG A N 1
ATOM 843 C CA . ARG A 1 103 ? 13.988 -5.374 -16.023 1.00 97.56 103 ARG A CA 1
ATOM 844 C C . ARG A 1 103 ? 15.130 -4.426 -16.334 1.00 97.56 103 ARG A C 1
ATOM 846 O O . ARG A 1 103 ? 15.328 -4.055 -17.492 1.00 97.56 103 ARG A O 1
ATOM 853 N N . CYS A 1 104 ? 15.878 -4.049 -15.313 1.00 96.62 104 CYS A N 1
ATOM 854 C CA . CYS A 1 104 ? 17.094 -3.268 -15.440 1.00 96.62 104 CYS A CA 1
ATOM 855 C C . CYS A 1 104 ? 18.322 -4.181 -15.549 1.00 96.62 104 CYS A C 1
ATOM 857 O O . CYS A 1 104 ? 18.292 -5.345 -15.153 1.00 96.62 104 CYS A O 1
ATOM 859 N N . THR A 1 105 ? 19.430 -3.640 -16.051 1.00 94.81 105 THR A N 1
ATOM 860 C CA . THR A 1 105 ? 20.691 -4.383 -16.242 1.00 94.81 105 THR A CA 1
ATOM 861 C C . THR A 1 105 ? 21.322 -4.898 -14.941 1.00 94.81 105 THR A C 1
ATOM 863 O O . THR A 1 105 ? 22.212 -5.740 -14.985 1.00 94.81 105 THR A O 1
ATOM 866 N N . ASP A 1 106 ? 20.901 -4.381 -13.783 1.00 94.31 106 ASP A N 1
ATOM 867 C CA . ASP A 1 106 ? 21.297 -4.848 -12.445 1.00 94.31 106 ASP A CA 1
ATOM 868 C C . ASP A 1 106 ? 20.412 -6.001 -11.925 1.00 94.31 106 ASP A C 1
ATOM 870 O O . ASP A 1 106 ? 20.570 -6.443 -10.787 1.00 94.31 106 ASP A O 1
ATOM 874 N N . GLY A 1 107 ? 19.474 -6.486 -12.745 1.00 93.19 107 GLY A N 1
ATOM 875 C CA . GLY A 1 107 ? 18.521 -7.539 -12.403 1.00 93.19 107 GLY A CA 1
ATOM 876 C C . GLY A 1 107 ? 17.300 -7.057 -11.615 1.00 93.19 107 GLY A C 1
ATOM 877 O O . GLY A 1 107 ? 16.406 -7.861 -11.355 1.00 93.19 107 GLY A O 1
ATOM 878 N N . GLN A 1 108 ? 17.224 -5.773 -11.247 1.00 94.75 108 GLN A N 1
ATOM 879 C CA . GLN A 1 108 ? 16.056 -5.216 -10.562 1.00 94.75 108 GLN A CA 1
ATOM 880 C C . GLN A 1 108 ? 14.875 -5.065 -11.522 1.00 94.75 108 GLN A C 1
ATOM 882 O O . GLN A 1 108 ? 15.056 -4.808 -12.714 1.00 94.75 108 GLN A O 1
ATOM 887 N N . VAL A 1 109 ? 13.659 -5.189 -10.989 1.00 96.06 109 VAL A N 1
ATOM 888 C CA . VAL A 1 109 ? 12.423 -4.975 -11.747 1.00 96.06 109 VAL A CA 1
ATOM 889 C C . VAL A 1 109 ? 11.681 -3.768 -11.196 1.00 96.06 109 VAL A C 1
ATOM 891 O O . VAL A 1 109 ? 11.375 -3.712 -10.010 1.00 96.06 109 VAL A O 1
ATOM 894 N N . ILE A 1 110 ? 11.367 -2.812 -12.068 1.00 96.00 110 ILE A N 1
ATOM 895 C CA . ILE A 1 110 ? 10.495 -1.677 -11.750 1.00 96.00 110 ILE A CA 1
ATOM 896 C C . ILE A 1 110 ? 9.077 -2.040 -12.194 1.00 96.00 110 ILE A C 1
ATOM 898 O O . ILE A 1 110 ? 8.840 -2.188 -13.393 1.00 96.00 110 ILE A O 1
ATOM 902 N N . THR A 1 111 ? 8.138 -2.195 -11.259 1.00 96.94 111 THR A N 1
ATOM 903 C CA . THR A 1 111 ? 6.724 -2.457 -11.572 1.00 96.94 111 THR A CA 1
ATOM 904 C C . THR A 1 111 ? 6.032 -1.204 -12.103 1.00 96.94 111 THR A C 1
ATOM 906 O O . THR A 1 111 ? 6.360 -0.077 -11.736 1.00 96.94 111 THR A O 1
ATOM 909 N N . CYS A 1 112 ? 5.093 -1.389 -13.026 1.00 96.50 112 CYS A N 1
ATOM 910 C CA . CYS A 1 112 ? 4.394 -0.312 -13.714 1.00 96.50 112 CYS A CA 1
ATOM 911 C C . CYS A 1 112 ? 2.888 -0.599 -13.748 1.00 96.50 112 CYS A C 1
ATOM 913 O O . CYS A 1 112 ? 2.464 -1.696 -14.113 1.00 96.50 112 CYS A O 1
ATOM 915 N N . GLY A 1 113 ? 2.073 0.411 -13.425 1.00 94.25 113 GLY A N 1
ATOM 916 C CA . GLY A 1 113 ? 0.611 0.272 -13.378 1.00 94.25 113 GLY A CA 1
ATOM 917 C C . GLY A 1 113 ? -0.063 0.119 -14.747 1.00 94.25 113 GLY A C 1
ATOM 918 O O . GLY A 1 113 ? -1.221 -0.281 -14.822 1.00 94.25 113 GLY A O 1
ATOM 919 N N . SER A 1 114 ? 0.640 0.422 -15.841 1.00 96.31 114 SER A N 1
ATOM 920 C CA . SER A 1 114 ? 0.143 0.231 -17.204 1.00 96.31 114 SER A CA 1
ATOM 921 C C . SER A 1 114 ? 1.284 0.013 -18.195 1.00 96.31 114 SER A C 1
ATOM 923 O O . SER A 1 114 ? 2.424 0.419 -17.953 1.00 96.31 114 SER A O 1
ATOM 925 N N . GLU A 1 115 ? 0.957 -0.593 -19.337 1.00 96.94 115 GLU A N 1
ATOM 926 C CA . GLU A 1 115 ? 1.877 -0.756 -20.466 1.00 96.94 115 GLU A CA 1
ATOM 927 C C . GLU A 1 115 ? 2.407 0.597 -20.959 1.00 96.94 115 GLU A C 1
ATOM 929 O O . GLU A 1 115 ? 3.608 0.782 -21.126 1.00 96.94 115 GLU A O 1
ATOM 934 N N . GLN A 1 116 ? 1.514 1.580 -21.112 1.00 97.31 116 GLN A N 1
ATOM 935 C CA . GLN A 1 116 ? 1.877 2.923 -21.559 1.00 97.31 116 GLN A CA 1
ATOM 936 C C . GLN A 1 116 ? 2.878 3.589 -20.607 1.00 97.31 116 GLN A C 1
ATOM 938 O O . GLN A 1 116 ? 3.859 4.179 -21.060 1.00 97.31 116 GLN A O 1
ATOM 943 N N . TYR A 1 117 ? 2.643 3.493 -19.295 1.00 97.25 117 TYR A N 1
ATOM 944 C CA . TYR A 1 117 ? 3.545 4.073 -18.305 1.00 97.25 117 TYR A CA 1
ATOM 945 C C . TYR A 1 117 ? 4.905 3.371 -18.302 1.00 97.25 117 TYR A C 1
ATOM 947 O O . TYR A 1 117 ? 5.933 4.043 -18.279 1.00 97.25 117 TYR A O 1
ATOM 955 N N . ARG A 1 118 ? 4.919 2.034 -18.397 1.00 97.44 118 ARG A N 1
ATOM 956 C CA . ARG A 1 118 ? 6.148 1.241 -18.530 1.00 97.44 118 ARG A CA 1
ATOM 957 C C . ARG A 1 118 ? 6.986 1.718 -19.713 1.00 97.44 118 ARG A C 1
ATOM 959 O O . ARG A 1 118 ? 8.182 1.963 -19.573 1.00 97.44 118 ARG A O 1
ATOM 966 N N . ASP A 1 119 ? 6.356 1.850 -20.872 1.00 96.75 119 ASP A N 1
ATOM 967 C CA . ASP A 1 119 ? 7.040 2.208 -22.109 1.00 96.75 119 ASP A CA 1
ATOM 968 C C . ASP A 1 119 ? 7.596 3.639 -22.047 1.00 96.75 119 ASP A C 1
ATOM 970 O O . ASP A 1 119 ? 8.743 3.873 -22.438 1.00 96.75 119 ASP A O 1
ATOM 974 N N . GLN A 1 120 ? 6.827 4.580 -21.487 1.00 96.75 120 GLN A N 1
ATOM 975 C CA . GLN A 1 120 ? 7.273 5.958 -21.272 1.00 96.75 120 GLN A CA 1
ATOM 976 C C . GLN A 1 120 ? 8.441 6.033 -20.281 1.00 96.75 120 GLN A C 1
ATOM 978 O O . GLN A 1 120 ? 9.468 6.638 -20.587 1.00 96.75 120 GLN A O 1
ATOM 983 N N . LEU A 1 121 ? 8.324 5.369 -19.129 1.00 96.44 121 LEU A N 1
ATOM 984 C CA . LEU A 1 121 ? 9.374 5.344 -18.113 1.00 96.44 121 LEU A CA 1
ATOM 985 C C . LEU A 1 121 ? 10.658 4.700 -18.647 1.00 96.44 121 LEU A C 1
ATOM 987 O O . LEU A 1 121 ? 11.752 5.201 -18.394 1.00 96.44 121 LEU A O 1
ATOM 991 N N . SER A 1 122 ? 10.547 3.620 -19.423 1.00 96.50 122 SER A N 1
ATOM 992 C CA . SER A 1 122 ? 11.706 2.994 -20.060 1.00 96.50 122 SER A CA 1
ATOM 993 C C . SER A 1 122 ? 12.413 3.950 -21.021 1.00 96.50 122 SER A C 1
ATOM 995 O O . SER A 1 122 ? 13.642 4.024 -21.011 1.00 96.50 122 SER A O 1
ATOM 997 N N . ALA A 1 123 ? 11.666 4.686 -21.847 1.00 95.12 123 ALA A N 1
ATOM 998 C CA . ALA A 1 123 ? 12.245 5.673 -22.755 1.00 95.12 123 ALA A CA 1
ATOM 999 C C . ALA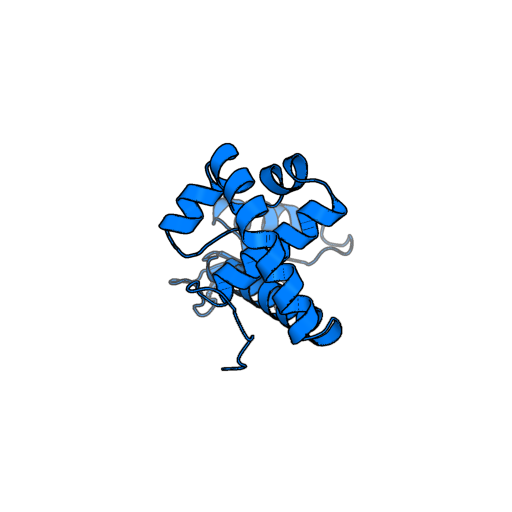 A 1 123 ? 12.950 6.805 -21.986 1.00 95.12 123 ALA A C 1
ATOM 1001 O O . ALA A 1 123 ? 14.082 7.162 -22.320 1.00 95.12 123 ALA A O 1
ATOM 1002 N N . ASP A 1 124 ? 12.327 7.307 -20.917 1.00 94.75 124 ASP A N 1
ATOM 1003 C CA . ASP A 1 124 ? 12.893 8.356 -20.065 1.00 94.75 124 ASP A CA 1
ATOM 1004 C C . ASP A 1 124 ? 14.177 7.903 -19.354 1.00 94.75 124 ASP A C 1
ATOM 1006 O O . ASP A 1 124 ? 15.146 8.663 -19.268 1.00 94.75 124 ASP A O 1
ATOM 1010 N N . LEU A 1 125 ? 14.216 6.660 -18.861 1.00 94.69 125 LEU A N 1
ATOM 1011 C CA . LEU A 1 125 ? 15.402 6.081 -18.224 1.00 94.69 125 LEU A CA 1
ATOM 1012 C C . LEU A 1 125 ? 16.549 5.890 -19.225 1.00 94.69 125 LEU A C 1
ATOM 1014 O O . LEU A 1 125 ? 17.690 6.229 -18.913 1.00 94.69 125 LEU A O 1
ATOM 1018 N N . LEU A 1 126 ? 16.257 5.414 -20.440 1.00 94.50 126 LEU A N 1
ATOM 1019 C CA . LEU A 1 126 ? 17.258 5.285 -21.506 1.00 94.50 126 LEU A CA 1
ATOM 1020 C C . LEU A 1 126 ? 17.810 6.648 -21.944 1.00 94.50 126 LEU A C 1
ATOM 1022 O O . LEU A 1 126 ? 19.015 6.786 -22.135 1.00 94.50 126 LEU A O 1
ATOM 1026 N N . ALA A 1 127 ? 16.967 7.680 -22.032 1.00 93.31 127 ALA A N 1
ATOM 1027 C CA . ALA A 1 127 ? 17.409 9.041 -22.346 1.00 93.31 127 ALA A CA 1
ATOM 1028 C C . ALA A 1 127 ? 18.358 9.632 -21.283 1.00 93.31 127 ALA A C 1
ATOM 1030 O O . ALA A 1 127 ? 19.087 10.585 -21.559 1.00 93.31 127 ALA A O 1
ATOM 1031 N N . ARG A 1 128 ? 18.357 9.071 -20.068 1.00 91.12 128 ARG A N 1
ATOM 1032 C CA . ARG A 1 128 ? 19.205 9.480 -18.939 1.00 91.12 128 ARG A CA 1
ATOM 1033 C C . ARG A 1 128 ? 20.374 8.529 -18.686 1.00 91.12 128 ARG A C 1
ATOM 1035 O O . ARG A 1 128 ? 21.044 8.683 -17.660 1.00 91.12 128 ARG A O 1
ATOM 1042 N N . GLU A 1 129 ? 20.633 7.582 -19.585 1.00 87.25 129 GLU A N 1
ATOM 1043 C CA . GLU A 1 129 ? 21.745 6.63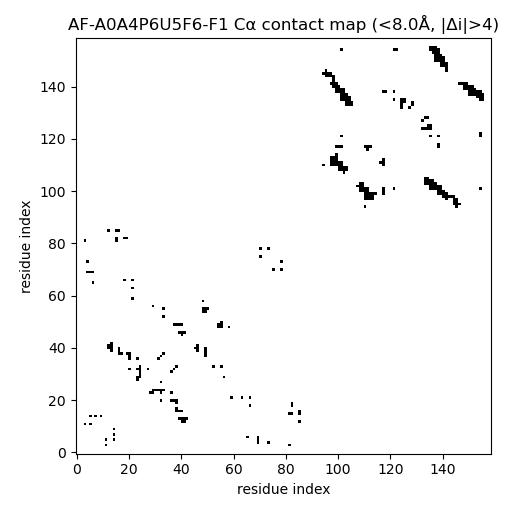9 -19.471 1.00 87.25 129 GLU A CA 1
ATOM 1044 C C . GLU A 1 129 ? 23.072 7.370 -19.185 1.00 87.25 129 GLU A C 1
ATOM 1046 O O . GLU A 1 129 ? 23.367 8.421 -19.752 1.00 87.25 129 GLU A O 1
ATOM 1051 N N . GLY A 1 130 ? 23.856 6.836 -18.244 1.00 85.38 130 GLY A N 1
ATOM 1052 C CA . GLY A 1 130 ? 25.115 7.442 -17.794 1.00 85.38 130 GLY A CA 1
ATOM 1053 C C . GLY A 1 130 ? 24.988 8.454 -16.647 1.00 85.38 130 GLY A C 1
ATOM 1054 O O . GLY A 1 130 ? 26.002 8.808 -16.053 1.00 85.38 130 GLY A O 1
ATOM 1055 N N . ASN A 1 131 ? 23.774 8.858 -16.253 1.00 88.38 131 ASN A N 1
ATOM 1056 C CA . ASN A 1 131 ? 23.550 9.791 -15.134 1.00 88.38 131 ASN A CA 1
ATOM 1057 C C . ASN A 1 131 ? 23.291 9.094 -13.781 1.00 88.38 131 ASN A C 1
ATOM 1059 O O . ASN A 1 131 ? 22.634 9.659 -12.910 1.00 88.38 131 ASN A O 1
ATOM 1063 N N . GLY A 1 132 ? 23.745 7.847 -13.613 1.00 87.00 132 GLY A N 1
ATOM 1064 C CA . GLY A 1 132 ? 23.558 7.061 -12.382 1.00 87.00 132 GLY A CA 1
ATOM 1065 C C . GLY A 1 132 ? 22.162 6.447 -12.193 1.00 87.00 132 GLY A C 1
ATOM 1066 O O . GLY A 1 132 ? 21.927 5.777 -11.191 1.00 87.00 132 GLY A O 1
ATOM 1067 N N . TRP A 1 133 ? 21.244 6.639 -13.144 1.00 90.25 133 TRP A N 1
ATOM 1068 C CA . TRP A 1 133 ? 19.947 5.957 -13.162 1.00 90.25 133 TRP A CA 1
ATOM 1069 C C . TRP A 1 133 ? 20.092 4.502 -13.611 1.00 90.25 133 TRP A C 1
ATOM 1071 O O . TRP A 1 133 ? 21.003 4.163 -14.370 1.00 90.25 133 TRP A O 1
ATOM 1081 N N . ARG A 1 134 ? 19.163 3.644 -13.167 1.00 93.56 134 ARG A N 1
ATOM 1082 C CA . ARG A 1 134 ? 19.087 2.261 -13.650 1.00 93.56 134 ARG A CA 1
ATOM 1083 C C . ARG A 1 134 ? 18.833 2.242 -15.152 1.00 93.56 134 ARG A C 1
ATOM 1085 O O . ARG A 1 134 ? 18.014 3.010 -15.653 1.00 93.56 134 ARG A O 1
ATOM 1092 N N . VAL A 1 135 ? 19.517 1.339 -15.845 1.00 94.88 135 VAL A N 1
ATOM 1093 C CA . VAL A 1 135 ? 19.422 1.197 -17.298 1.00 94.88 135 VAL A CA 1
ATOM 1094 C C . VAL A 1 135 ? 18.421 0.087 -17.626 1.00 94.88 135 VAL A C 1
ATOM 1096 O O . VAL A 1 135 ? 18.624 -1.046 -17.184 1.00 94.88 135 VAL A O 1
ATOM 1099 N N . PRO A 1 136 ? 17.343 0.375 -18.378 1.00 96.62 136 PRO A N 1
ATOM 1100 C CA . PRO A 1 136 ? 16.412 -0.642 -18.857 1.00 96.62 136 PRO A CA 1
ATOM 1101 C C . PRO A 1 136 ? 17.085 -1.650 -19.793 1.00 96.62 136 PRO A C 1
ATOM 1103 O O . PRO A 1 136 ? 17.789 -1.272 -20.732 1.00 96.62 136 PRO A O 1
ATOM 1106 N N . GLU A 1 137 ? 16.824 -2.931 -19.560 1.00 96.25 137 GLU A N 1
ATOM 1107 C CA . GLU A 1 137 ? 17.260 -4.049 -20.399 1.00 96.25 137 GLU A CA 1
ATOM 1108 C C . GLU A 1 137 ? 16.078 -4.616 -21.201 1.00 96.25 137 GLU A C 1
ATOM 1110 O O . GLU A 1 137 ? 16.127 -4.686 -22.432 1.00 96.25 137 GLU A O 1
ATOM 1115 N N . ALA A 1 138 ? 14.986 -4.966 -20.517 1.00 97.25 138 ALA A N 1
ATOM 1116 C CA . ALA A 1 138 ? 13.815 -5.594 -21.120 1.00 97.25 138 ALA A CA 1
ATOM 1117 C C . ALA A 1 138 ? 12.510 -5.018 -20.568 1.00 97.25 138 ALA A C 1
ATOM 1119 O O . ALA A 1 138 ? 12.411 -4.657 -19.392 1.00 97.25 138 ALA A O 1
ATOM 1120 N N . LEU A 1 139 ? 11.496 -4.969 -21.426 1.00 97.94 139 LEU A N 1
ATOM 1121 C CA . LEU A 1 139 ? 10.125 -4.695 -21.028 1.00 97.94 139 LEU A CA 1
ATOM 1122 C C . LEU A 1 139 ? 9.446 -6.018 -20.701 1.00 97.94 139 LEU A C 1
ATOM 1124 O O . LEU A 1 139 ? 9.499 -6.968 -21.483 1.00 97.94 139 LEU A O 1
ATOM 1128 N N . LEU A 1 140 ? 8.836 -6.068 -19.524 1.00 97.88 140 LEU A N 1
ATOM 1129 C CA . LEU A 1 140 ? 8.272 -7.271 -18.939 1.00 97.88 140 LEU A CA 1
ATOM 1130 C C . LEU A 1 140 ? 6.752 -7.217 -18.903 1.00 97.88 140 LEU A C 1
ATOM 1132 O O . LEU A 1 140 ? 6.155 -6.142 -18.738 1.00 97.88 140 LEU A O 1
ATOM 1136 N N . ARG A 1 141 ? 6.151 -8.405 -18.956 1.00 97.50 141 ARG A N 1
ATOM 1137 C CA . ARG A 1 141 ? 4.724 -8.626 -18.739 1.00 97.50 141 ARG A CA 1
ATOM 1138 C C . ARG A 1 141 ? 4.463 -9.893 -17.916 1.00 97.50 141 ARG A C 1
ATOM 1140 O O . ARG A 1 141 ? 5.197 -10.876 -18.024 1.00 97.50 141 ARG A O 1
ATOM 1147 N N . ARG A 1 142 ? 3.405 -9.859 -17.105 1.00 97.06 142 ARG A N 1
ATOM 1148 C CA . ARG A 1 142 ? 2.762 -11.006 -16.448 1.00 97.06 142 ARG A CA 1
ATOM 1149 C C . ARG A 1 142 ? 1.370 -11.215 -17.042 1.00 97.06 142 ARG A C 1
ATOM 1151 O O . ARG A 1 142 ? 0.698 -10.250 -17.403 1.00 97.06 142 ARG A O 1
ATOM 1158 N N . ASP A 1 143 ? 0.920 -12.464 -17.077 1.00 95.56 143 ASP A N 1
ATOM 1159 C CA . ASP A 1 143 ? -0.455 -12.795 -17.477 1.00 95.56 143 ASP A CA 1
ATOM 1160 C C . ASP A 1 143 ? -1.450 -12.648 -16.321 1.00 95.56 143 ASP A C 1
ATOM 1162 O O . ASP A 1 143 ? -2.627 -12.363 -16.536 1.00 95.56 143 ASP A O 1
ATOM 1166 N N . THR A 1 144 ? -0.972 -12.815 -15.087 1.00 95.88 144 THR A N 1
ATOM 1167 C CA . THR A 1 144 ? -1.767 -12.696 -13.862 1.00 95.88 144 THR A CA 1
ATOM 1168 C C . THR A 1 144 ? -0.994 -11.937 -12.783 1.00 95.88 144 THR A C 1
ATOM 1170 O O . THR A 1 144 ? 0.238 -12.041 -12.737 1.00 95.88 144 THR A O 1
ATOM 1173 N N . PRO A 1 145 ? -1.686 -11.226 -11.874 1.00 95.12 145 PRO A N 1
ATOM 1174 C CA . PRO A 1 145 ? -1.056 -10.632 -10.698 1.00 95.12 145 PRO A CA 1
ATOM 1175 C C . PRO A 1 145 ? -0.210 -11.648 -9.916 1.00 95.12 145 PRO A C 1
ATOM 1177 O O . PRO A 1 145 ? -0.605 -12.807 -9.784 1.00 95.12 145 PRO A O 1
ATOM 1180 N N . GLY A 1 146 ? 0.976 -11.238 -9.462 1.00 92.62 146 GLY A N 1
ATOM 1181 C CA . GLY A 1 146 ? 1.942 -12.082 -8.742 1.00 92.62 146 GLY A CA 1
ATOM 1182 C C . GLY A 1 146 ? 2.578 -13.207 -9.573 1.00 92.62 146 GLY A C 1
ATOM 1183 O O . GLY A 1 146 ? 3.337 -14.016 -9.042 1.00 92.62 146 GLY A O 1
ATOM 1184 N N . GLY A 1 147 ? 2.281 -13.287 -10.875 1.00 94.19 147 GLY A N 1
ATOM 1185 C CA . GLY A 1 147 ? 2.811 -14.315 -11.769 1.00 94.19 147 GLY A CA 1
ATOM 1186 C C . GLY A 1 147 ? 4.306 -14.167 -12.080 1.00 94.19 147 GLY A C 1
ATOM 1187 O O . GLY A 1 147 ? 4.983 -13.218 -11.676 1.00 94.19 147 GLY A O 1
ATOM 1188 N N . GLN A 1 148 ? 4.844 -15.106 -12.858 1.00 95.81 148 GLN A N 1
ATOM 1189 C CA . GLN A 1 148 ? 6.217 -14.995 -13.355 1.00 95.81 148 GLN A CA 1
ATOM 1190 C C . GLN A 1 148 ? 6.332 -13.888 -14.410 1.00 95.81 148 GLN A C 1
ATOM 1192 O O . GLN A 1 148 ? 5.457 -13.728 -15.261 1.00 95.81 148 GLN A O 1
ATOM 1197 N N . TRP A 1 149 ? 7.422 -13.122 -14.346 1.00 96.88 149 TRP A N 1
ATOM 1198 C CA . TRP A 1 149 ? 7.747 -12.140 -15.375 1.00 96.88 149 TRP A CA 1
ATOM 1199 C C . TRP A 1 149 ? 8.185 -12.829 -16.660 1.00 96.88 149 TRP A C 1
ATOM 1201 O O . TRP A 1 149 ? 9.014 -13.738 -16.630 1.00 96.88 149 TRP A O 1
ATOM 1211 N N . THR A 1 150 ? 7.681 -12.326 -17.781 1.00 96.81 150 THR A N 1
ATOM 1212 C CA . THR A 1 150 ? 8.085 -12.754 -19.118 1.00 96.81 150 THR A CA 1
ATOM 1213 C C . THR A 1 150 ? 8.652 -11.561 -19.869 1.00 96.81 150 THR A C 1
ATOM 1215 O O . THR A 1 150 ? 8.069 -10.474 -19.834 1.00 96.81 150 THR A O 1
ATOM 1218 N N . ASP A 1 151 ? 9.779 -11.760 -20.549 1.00 95.88 151 ASP A N 1
ATOM 1219 C CA . ASP A 1 151 ? 10.335 -10.761 -21.457 1.00 95.88 151 ASP A CA 1
ATOM 1220 C C . ASP A 1 151 ? 9.385 -10.606 -22.645 1.00 95.88 151 ASP A C 1
ATOM 1222 O O . ASP A 1 151 ? 9.214 -11.529 -23.441 1.00 95.88 151 ASP A O 1
ATOM 1226 N N . GLU A 1 152 ? 8.749 -9.444 -22.761 1.00 93.25 152 GLU A N 1
ATOM 1227 C CA . GLU A 1 152 ? 7.845 -9.154 -23.873 1.00 93.25 152 GLU A CA 1
ATOM 1228 C C . GLU A 1 152 ? 8.636 -8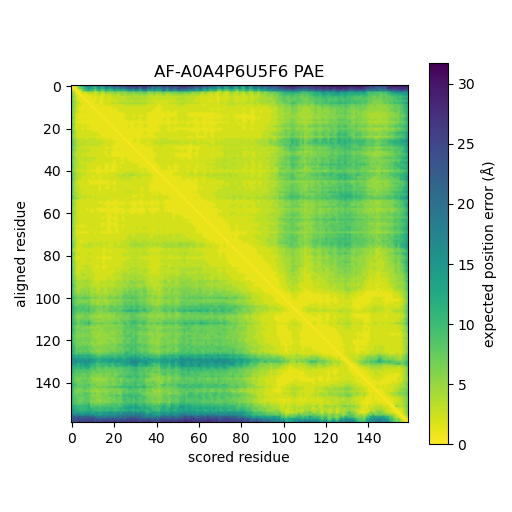.660 -25.086 1.00 93.25 152 GLU A C 1
ATOM 1230 O O . GLU A 1 152 ? 8.450 -9.137 -26.205 1.00 93.25 152 GLU A O 1
ATOM 1235 N N . ARG A 1 153 ? 9.546 -7.703 -24.862 1.00 94.19 153 ARG A N 1
ATOM 1236 C CA . ARG A 1 153 ? 10.421 -7.134 -25.897 1.00 94.19 153 ARG A CA 1
ATOM 1237 C C . ARG A 1 153 ? 11.650 -6.456 -25.284 1.00 94.19 153 ARG A C 1
ATOM 1239 O O . ARG A 1 153 ? 11.591 -6.030 -24.126 1.00 94.19 153 ARG A O 1
ATOM 1246 N N . PRO A 1 154 ? 12.756 -6.305 -26.036 1.00 90.81 154 PRO A N 1
ATOM 1247 C CA . PRO A 1 154 ? 13.888 -5.513 -25.567 1.00 90.81 154 PRO A CA 1
ATOM 1248 C C . PRO A 1 154 ? 13.463 -4.062 -25.310 1.00 90.81 154 PRO A C 1
ATOM 1250 O O . PRO A 1 154 ? 12.630 -3.506 -26.034 1.00 90.81 154 PRO A O 1
ATOM 1253 N N . ALA A 1 155 ? 14.054 -3.441 -24.286 1.00 86.75 155 ALA A N 1
ATOM 1254 C CA . ALA A 1 155 ? 13.795 -2.035 -23.977 1.00 86.75 155 ALA A CA 1
ATOM 1255 C C . ALA A 1 155 ? 14.383 -1.097 -25.044 1.00 86.75 155 ALA A C 1
ATOM 1257 O O . ALA A 1 155 ? 13.818 -0.042 -25.333 1.00 86.75 155 ALA A O 1
ATOM 1258 N N . ARG A 1 156 ? 15.499 -1.499 -25.666 1.00 86.50 156 ARG A N 1
ATOM 1259 C CA . ARG A 1 156 ? 16.088 -0.798 -26.812 1.00 86.50 156 ARG A CA 1
ATOM 1260 C C . ARG A 1 1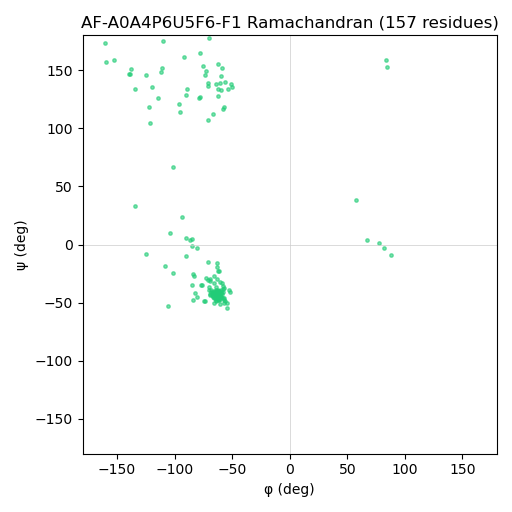56 ? 15.502 -1.341 -28.119 1.00 86.50 156 ARG A C 1
ATOM 1262 O O . ARG A 1 156 ? 15.465 -2.561 -28.290 1.00 86.50 156 ARG A O 1
ATOM 1269 N N . PRO A 1 157 ? 15.102 -0.477 -29.066 1.00 72.12 157 PRO A N 1
ATOM 1270 C CA . PRO A 1 157 ? 14.852 -0.909 -30.434 1.00 72.12 157 PRO A CA 1
ATOM 1271 C C . PRO A 1 157 ? 16.108 -1.582 -30.999 1.00 72.12 157 PRO A C 1
ATOM 1273 O O . PRO A 1 157 ? 17.221 -1.114 -30.749 1.00 72.12 157 PRO A O 1
ATOM 1276 N N . ALA A 1 158 ? 15.937 -2.671 -31.750 1.00 67.56 158 ALA A N 1
ATOM 1277 C CA . ALA A 1 158 ? 17.036 -3.217 -32.537 1.00 67.56 158 ALA A CA 1
ATOM 1278 C C . ALA A 1 158 ? 17.514 -2.140 -33.528 1.00 67.56 158 ALA A C 1
ATOM 1280 O O . ALA A 1 158 ? 16.683 -1.472 -34.147 1.00 67.56 158 ALA A O 1
ATOM 1281 N N . ALA A 1 159 ? 18.833 -1.948 -33.600 1.00 54.41 159 ALA A N 1
ATOM 1282 C CA . ALA A 1 159 ? 19.473 -1.025 -34.536 1.00 54.41 159 ALA A CA 1
ATOM 1283 C C . ALA A 1 159 ? 19.305 -1.479 -35.992 1.00 54.41 159 ALA A C 1
ATOM 1285 O O . ALA A 1 159 ? 19.279 -2.711 -36.224 1.00 54.41 159 ALA A O 1
#